Protein AF-A0A924UJX3-F1 (afdb_monomer)

Sequence (97 aa):
MSNRFKWAFKTFITGSPFANIKQDDMAYACKISQANFSAIEKNRREVGPRIALKLAAFMGLSPDVVLYPNGYEAEPEYKEVRERFASLVPVAAKGRS

pLDDT: mean 79.08, std 17.42, range [37.31, 95.81]

Nearest PDB structures (foldseek):
  3f52-assembly1_A  TM=7.936E-01  e=1.751E-02  Corynebacterium glutamicum
  1adr-assembly1_A  TM=7.575E-01  e=2.306E-02  Lederbergvirus P22
  3trb-assembly1_A  TM=6.832E-01  e=2.575E-02  Coxiella burnetii
  7csy-assembly1_A  TM=6.480E-01  e=7.340E-02  Pseudomonas aeruginosa PAO1
  6f8s-assembly1_C  TM=6.055E-01  e=7.340E-02  Pseudomonas putida

Structure (mmCIF, N/CA/C/O backbone):
data_AF-A0A924UJX3-F1
#
_entry.id   AF-A0A924UJX3-F1
#
loop_
_atom_site.group_PDB
_atom_site.id
_atom_site.type_symbol
_atom_site.label_atom_id
_atom_site.label_alt_id
_atom_site.label_comp_id
_atom_site.label_asym_id
_atom_site.label_entity_id
_atom_site.label_seq_id
_atom_site.pdbx_PDB_ins_code
_atom_site.Cartn_x
_atom_site.Cartn_y
_atom_site.Cartn_z
_atom_site.occupancy
_atom_site.B_iso_or_equiv
_atom_site.auth_seq_id
_atom_site.auth_comp_id
_atom_site.auth_asym_id
_atom_site.auth_atom_id
_atom_site.pdbx_PDB_model_num
ATOM 1 N N . MET A 1 1 ? 4.420 8.399 9.591 1.00 37.31 1 MET A N 1
ATOM 2 C CA . MET A 1 1 ? 3.893 7.230 8.854 1.00 37.31 1 MET A CA 1
ATOM 3 C C . MET A 1 1 ? 5.039 6.262 8.583 1.00 37.31 1 MET A C 1
ATOM 5 O O . MET A 1 1 ? 6.148 6.702 8.317 1.00 37.31 1 MET A O 1
ATOM 9 N N . SER A 1 2 ? 4.802 4.980 8.862 1.00 39.19 2 SER A N 1
ATOM 10 C CA . SER A 1 2 ? 5.790 3.966 9.274 1.00 39.19 2 SER A CA 1
ATOM 11 C C . SER A 1 2 ? 6.414 3.188 8.099 1.00 39.19 2 SER A C 1
ATOM 13 O O . SER A 1 2 ? 5.820 3.118 7.030 1.00 39.19 2 SER A O 1
ATOM 15 N N . ASN A 1 3 ? 7.581 2.574 8.350 1.00 47.62 3 ASN A N 1
ATOM 16 C CA . ASN A 1 3 ? 8.430 1.648 7.564 1.00 47.62 3 ASN A CA 1
ATOM 17 C C . ASN A 1 3 ? 7.728 0.453 6.843 1.00 47.62 3 ASN A C 1
ATOM 19 O O . ASN A 1 3 ? 8.364 -0.566 6.568 1.00 47.62 3 ASN A O 1
ATOM 23 N N . ARG A 1 4 ? 6.426 0.529 6.550 1.00 49.66 4 ARG A N 1
ATOM 24 C CA . ARG A 1 4 ? 5.534 -0.597 6.226 1.00 49.66 4 ARG A CA 1
ATOM 25 C C . ARG A 1 4 ? 5.693 -1.159 4.807 1.00 49.66 4 ARG A C 1
ATOM 27 O O . ARG A 1 4 ? 5.527 -2.361 4.631 1.00 49.66 4 ARG A O 1
ATOM 34 N N . PHE A 1 5 ? 6.082 -0.353 3.813 1.00 47.75 5 PHE A N 1
ATOM 35 C CA . PHE A 1 5 ? 6.200 -0.825 2.420 1.00 47.75 5 PHE A CA 1
ATOM 36 C C . PHE A 1 5 ? 7.505 -1.596 2.158 1.00 47.75 5 PHE A C 1
ATOM 38 O O . PHE A 1 5 ? 7.528 -2.574 1.409 1.00 47.75 5 PHE A O 1
ATOM 45 N N . LYS A 1 6 ? 8.596 -1.208 2.837 1.00 49.16 6 LYS A N 1
ATOM 46 C CA . LYS A 1 6 ? 9.920 -1.839 2.688 1.00 49.16 6 LYS A CA 1
ATOM 47 C C . LYS A 1 6 ? 9.916 -3.330 3.035 1.00 49.16 6 LYS A C 1
ATOM 49 O O . LYS A 1 6 ? 10.649 -4.089 2.410 1.00 49.16 6 LYS A O 1
ATOM 54 N N . TRP A 1 7 ? 9.135 -3.733 4.042 1.00 44.00 7 TRP A N 1
ATOM 55 C CA . TRP A 1 7 ? 9.109 -5.117 4.521 1.00 44.00 7 TRP A CA 1
ATOM 56 C C . TRP A 1 7 ? 8.226 -5.999 3.634 1.00 44.00 7 TRP A C 1
ATOM 58 O O . TRP A 1 7 ? 8.689 -7.040 3.191 1.00 44.00 7 TRP A O 1
ATOM 68 N N . ALA A 1 8 ? 7.021 -5.548 3.264 1.00 51.50 8 ALA A N 1
ATOM 69 C CA . ALA A 1 8 ? 6.131 -6.317 2.390 1.00 51.50 8 ALA A CA 1
ATOM 70 C C . ALA A 1 8 ? 6.742 -6.560 0.998 1.00 51.50 8 ALA A C 1
ATOM 72 O O . ALA A 1 8 ? 6.767 -7.693 0.527 1.00 51.50 8 ALA A O 1
ATOM 73 N N . PHE A 1 9 ? 7.322 -5.528 0.376 1.00 57.28 9 PHE A N 1
ATOM 74 C CA . PHE A 1 9 ? 7.917 -5.647 -0.958 1.00 57.28 9 PHE A CA 1
ATOM 75 C C . PHE A 1 9 ? 9.190 -6.510 -0.957 1.00 57.28 9 PHE A C 1
ATOM 77 O O . PHE A 1 9 ? 9.348 -7.389 -1.801 1.00 57.28 9 PHE A O 1
ATOM 84 N N . LYS A 1 10 ? 10.090 -6.310 0.019 1.00 54.59 10 LYS A N 1
ATOM 85 C CA . LYS A 1 10 ? 11.356 -7.053 0.087 1.00 54.59 10 LYS A CA 1
ATOM 86 C C . LYS A 1 10 ? 11.145 -8.509 0.500 1.00 54.59 10 LYS A C 1
ATOM 88 O O . LYS A 1 10 ? 11.698 -9.380 -0.157 1.00 54.59 10 LYS A O 1
ATOM 93 N N . THR A 1 11 ? 10.326 -8.776 1.519 1.00 53.66 11 THR A N 1
ATOM 94 C CA . THR A 1 11 ? 10.019 -10.141 1.978 1.00 53.66 11 THR A CA 1
ATOM 95 C C . THR A 1 11 ? 9.296 -10.942 0.897 1.00 53.66 11 THR A C 1
ATOM 97 O O . THR A 1 11 ? 9.635 -12.104 0.680 1.00 53.66 11 THR A O 1
ATOM 100 N N . PHE A 1 12 ? 8.359 -10.321 0.169 1.00 58.38 12 PHE A N 1
ATOM 101 C CA . PHE A 1 12 ? 7.666 -10.987 -0.931 1.00 58.38 12 PHE A CA 1
ATOM 102 C C . PHE A 1 12 ? 8.624 -11.297 -2.083 1.00 58.38 12 PHE A C 1
ATOM 104 O O . PHE A 1 12 ? 8.654 -12.426 -2.552 1.00 58.38 12 PHE A O 1
ATOM 111 N N . ILE A 1 13 ? 9.480 -10.359 -2.501 1.00 57.06 13 ILE A N 1
ATOM 112 C CA . ILE A 1 13 ? 10.414 -10.592 -3.614 1.00 57.06 13 ILE A CA 1
ATOM 113 C C . ILE A 1 13 ? 11.499 -11.614 -3.263 1.00 57.06 13 ILE A C 1
ATOM 115 O O . ILE A 1 13 ? 11.776 -12.483 -4.078 1.00 57.06 13 ILE A O 1
ATOM 119 N N . THR A 1 14 ? 12.085 -11.584 -2.064 1.00 54.09 14 THR A N 1
ATOM 120 C CA . THR A 1 14 ? 13.216 -12.472 -1.727 1.00 54.09 14 THR A CA 1
ATOM 121 C C . THR A 1 14 ? 12.847 -13.951 -1.571 1.00 54.09 14 THR A C 1
ATOM 123 O O . THR A 1 14 ? 13.744 -14.787 -1.581 1.00 54.09 14 THR A O 1
ATOM 126 N N . GLY A 1 15 ? 11.559 -14.281 -1.422 1.00 52.41 15 GLY A N 1
ATOM 127 C CA . GLY A 1 15 ? 11.063 -15.659 -1.284 1.00 52.41 15 GLY A CA 1
ATOM 128 C C . GLY A 1 15 ? 10.127 -16.127 -2.405 1.00 52.41 15 GLY A C 1
ATOM 129 O O . GLY A 1 15 ? 9.542 -17.199 -2.289 1.00 52.41 15 GLY A O 1
ATOM 130 N N . SER A 1 16 ? 9.946 -15.333 -3.464 1.00 56.81 16 SER A N 1
ATOM 131 C CA . SER A 1 16 ? 9.000 -15.596 -4.561 1.00 56.81 16 SER A CA 1
ATOM 132 C C . SER A 1 16 ? 9.727 -15.814 -5.894 1.00 56.81 16 SER A C 1
ATOM 134 O O . SER A 1 16 ? 10.915 -15.496 -6.009 1.00 56.81 16 SER A O 1
ATOM 136 N N . PRO A 1 17 ? 9.033 -16.284 -6.951 1.00 57.06 17 PRO A N 1
ATOM 137 C CA . PRO A 1 17 ? 9.568 -16.288 -8.320 1.00 57.06 17 PRO A CA 1
ATOM 138 C C . PRO A 1 17 ? 10.100 -14.924 -8.803 1.00 57.06 17 PRO A C 1
ATOM 140 O O . PRO A 1 17 ? 10.812 -14.866 -9.803 1.00 57.06 17 PRO A O 1
ATOM 143 N N . PHE A 1 18 ? 9.792 -13.828 -8.102 1.00 60.28 18 PHE A N 1
ATOM 144 C CA . PHE A 1 18 ? 10.218 -12.477 -8.451 1.00 60.28 18 PHE A CA 1
ATOM 145 C C . PHE A 1 18 ? 11.637 -12.119 -7.955 1.00 60.28 18 PHE A C 1
ATOM 147 O O . PHE A 1 18 ? 12.153 -11.075 -8.345 1.00 60.28 18 PHE A O 1
ATOM 154 N N . ALA A 1 19 ? 12.302 -12.976 -7.161 1.00 61.22 19 ALA A N 1
ATOM 155 C CA . ALA A 1 19 ? 13.630 -12.724 -6.571 1.00 61.22 19 ALA A CA 1
ATOM 156 C C . ALA A 1 19 ? 14.738 -12.394 -7.590 1.00 61.22 19 ALA A C 1
ATOM 158 O O . ALA A 1 19 ? 15.698 -11.699 -7.259 1.00 61.22 19 ALA A O 1
ATOM 159 N N . ASN A 1 20 ? 14.600 -12.879 -8.828 1.00 71.69 20 ASN A N 1
ATOM 160 C CA . ASN A 1 20 ? 15.587 -12.710 -9.897 1.00 71.69 20 ASN A CA 1
ATOM 161 C C . ASN A 1 20 ? 15.234 -11.599 -10.902 1.00 71.69 20 ASN A C 1
ATOM 163 O O . ASN A 1 20 ? 15.945 -11.424 -11.891 1.00 71.69 20 ASN A O 1
ATOM 167 N N . ILE A 1 21 ? 14.145 -10.855 -10.685 1.00 78.44 21 ILE A N 1
ATOM 168 C CA . ILE A 1 21 ? 13.717 -9.786 -11.595 1.00 78.44 21 ILE A CA 1
ATOM 169 C C . ILE A 1 21 ? 14.403 -8.477 -11.201 1.00 78.44 21 ILE A C 1
ATOM 171 O O . ILE A 1 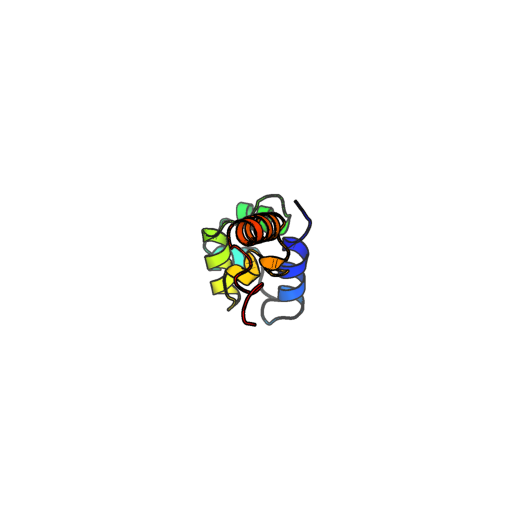21 ? 14.353 -8.052 -10.045 1.00 78.44 21 ILE A O 1
ATOM 175 N N . LYS A 1 22 ? 15.044 -7.806 -12.167 1.00 83.94 22 LYS A N 1
ATOM 176 C CA . LYS A 1 22 ? 15.689 -6.511 -11.915 1.00 83.94 22 LYS A CA 1
ATOM 177 C C . LYS A 1 22 ? 14.634 -5.443 -11.631 1.00 83.94 22 LYS A C 1
ATOM 179 O O . LYS A 1 22 ? 13.550 -5.452 -12.210 1.00 83.94 22 LYS A O 1
ATOM 184 N N . GLN A 1 23 ? 14.977 -4.465 -10.792 1.00 82.94 23 GLN A N 1
ATOM 185 C CA . GLN A 1 23 ? 14.091 -3.333 -10.478 1.00 82.94 23 GLN A CA 1
ATOM 186 C C . GLN A 1 23 ? 13.586 -2.615 -11.738 1.00 82.94 23 GLN A C 1
ATOM 188 O O . GLN A 1 23 ? 12.420 -2.232 -11.800 1.00 82.94 23 GLN A O 1
ATOM 193 N N . ASP A 1 24 ? 14.439 -2.485 -12.752 1.00 86.50 24 ASP A N 1
ATOM 194 C CA . ASP A 1 24 ? 14.099 -1.832 -14.017 1.00 86.50 24 ASP A CA 1
ATOM 195 C C . ASP A 1 24 ? 13.053 -2.625 -14.813 1.00 86.50 24 ASP A C 1
ATOM 197 O O . ASP A 1 24 ? 12.126 -2.030 -15.364 1.00 86.50 24 ASP A O 1
ATOM 201 N N . ASP A 1 25 ? 13.133 -3.958 -14.797 1.00 89.31 25 ASP A N 1
ATOM 202 C CA . ASP A 1 25 ? 12.157 -4.839 -15.449 1.00 89.31 25 ASP A CA 1
ATOM 203 C C . ASP A 1 25 ? 10.799 -4.773 -14.731 1.00 89.31 25 ASP A C 1
ATOM 205 O O . ASP A 1 25 ? 9.747 -4.711 -15.371 1.00 89.31 25 ASP A O 1
ATOM 209 N N . MET A 1 26 ? 10.805 -4.695 -13.394 1.00 87.44 26 MET A N 1
ATOM 210 C CA . MET A 1 26 ? 9.583 -4.487 -12.603 1.00 87.44 26 MET A CA 1
ATOM 211 C C . MET A 1 26 ? 8.950 -3.121 -12.886 1.00 87.44 26 MET A C 1
ATOM 213 O O . MET A 1 26 ? 7.735 -3.016 -13.074 1.00 87.44 26 MET A O 1
ATOM 217 N N . ALA A 1 27 ? 9.769 -2.068 -12.941 1.00 90.50 27 ALA A N 1
ATOM 218 C CA . ALA A 1 27 ? 9.335 -0.714 -13.265 1.00 90.50 27 ALA A CA 1
ATOM 219 C C . ALA A 1 27 ? 8.705 -0.656 -14.665 1.00 90.50 27 ALA A C 1
ATOM 221 O O . ALA A 1 27 ? 7.610 -0.103 -14.833 1.00 90.50 27 ALA A O 1
ATOM 222 N N . TYR A 1 28 ? 9.352 -1.299 -15.640 1.00 93.31 28 TYR A N 1
ATOM 223 C CA . TYR A 1 28 ? 8.847 -1.455 -16.998 1.00 93.31 28 TYR A CA 1
ATOM 224 C C . TYR A 1 28 ? 7.490 -2.173 -17.022 1.00 93.31 28 TYR A C 1
ATOM 226 O O . TYR A 1 28 ? 6.512 -1.604 -17.517 1.00 93.31 28 TYR A O 1
ATOM 234 N N . ALA A 1 29 ? 7.390 -3.360 -16.413 1.00 93.00 29 ALA A N 1
ATOM 235 C CA . ALA A 1 29 ? 6.157 -4.148 -16.369 1.00 93.00 29 ALA A CA 1
ATOM 236 C C . ALA A 1 29 ? 4.995 -3.382 -15.709 1.00 93.00 29 ALA A C 1
ATOM 238 O O . ALA A 1 29 ? 3.869 -3.377 -16.208 1.00 93.00 29 ALA A O 1
ATOM 239 N N . CYS A 1 30 ? 5.275 -2.650 -14.628 1.00 91.56 30 CYS A N 1
ATOM 240 C CA . CYS A 1 30 ? 4.276 -1.856 -13.911 1.00 91.56 30 CYS A CA 1
ATOM 241 C C . CYS A 1 30 ? 3.932 -0.524 -14.604 1.00 91.56 30 CYS A C 1
ATOM 243 O O . CYS A 1 30 ? 3.049 0.207 -14.138 1.00 91.56 30 CYS A O 1
ATOM 245 N N . LYS A 1 31 ? 4.620 -0.157 -15.695 1.00 95.81 31 LYS A N 1
ATOM 246 C CA . LYS A 1 31 ? 4.528 1.169 -16.331 1.00 95.81 31 LYS A CA 1
ATOM 247 C C . LYS A 1 31 ? 4.726 2.294 -15.307 1.00 95.81 31 LYS A C 1
ATOM 249 O O . LYS A 1 31 ? 3.879 3.189 -15.165 1.00 95.81 31 LYS A O 1
ATOM 254 N N . ILE A 1 32 ? 5.803 2.2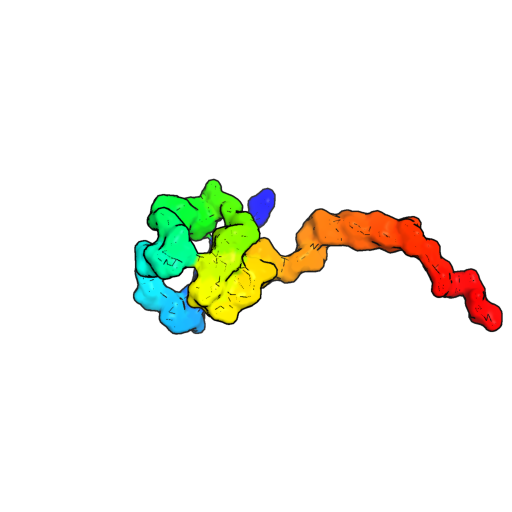04 -14.534 1.00 93.31 32 ILE A N 1
ATOM 255 C CA . ILE A 1 32 ? 6.256 3.202 -13.558 1.00 93.31 32 ILE A CA 1
ATOM 256 C C . ILE A 1 32 ? 7.681 3.585 -13.961 1.00 93.31 32 ILE A C 1
ATOM 258 O O . ILE A 1 32 ? 8.473 2.717 -14.301 1.00 93.31 32 ILE A O 1
ATOM 262 N N . SER A 1 33 ? 8.031 4.874 -13.949 1.00 94.62 33 SER A N 1
ATOM 263 C CA . SER A 1 33 ? 9.418 5.254 -14.242 1.00 94.62 33 SER A CA 1
ATOM 264 C C . SER A 1 33 ? 10.369 4.658 -13.203 1.00 94.62 33 SER A C 1
ATOM 266 O O . SER A 1 33 ? 10.036 4.611 -12.017 1.00 94.62 33 SER A O 1
ATOM 268 N N . GLN A 1 34 ? 11.569 4.265 -13.630 1.00 90.50 34 GLN A N 1
ATOM 269 C CA . GLN A 1 34 ? 12.593 3.701 -12.747 1.00 90.50 34 GLN A CA 1
ATOM 270 C C . GLN A 1 34 ? 12.841 4.599 -11.522 1.00 90.50 34 GLN A C 1
ATOM 272 O O . GLN A 1 34 ? 12.818 4.127 -10.388 1.00 90.50 34 GLN A O 1
ATOM 277 N N . ALA A 1 35 ? 12.945 5.916 -11.727 1.00 92.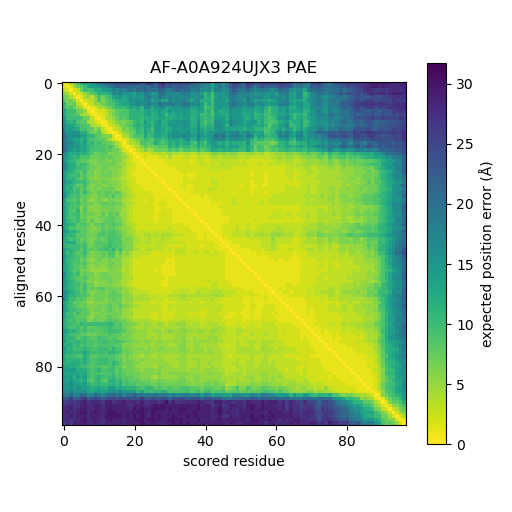00 35 ALA A N 1
ATOM 278 C CA . ALA A 1 35 ? 13.129 6.880 -10.644 1.00 92.00 35 ALA A CA 1
ATOM 279 C C . ALA A 1 35 ? 11.976 6.866 -9.620 1.00 92.00 35 ALA A C 1
ATOM 281 O O . ALA A 1 35 ? 12.219 6.894 -8.411 1.00 92.00 35 ALA A O 1
ATOM 282 N N . ASN A 1 36 ? 10.721 6.786 -10.083 1.00 89.94 36 ASN A N 1
ATOM 283 C CA . ASN A 1 36 ? 9.558 6.694 -9.197 1.00 89.94 36 ASN A CA 1
ATOM 284 C C . ASN A 1 36 ? 9.513 5.354 -8.466 1.00 89.94 36 ASN A C 1
ATOM 286 O O . ASN A 1 36 ? 9.225 5.330 -7.273 1.00 89.94 36 ASN A O 1
ATOM 290 N N . PHE A 1 37 ? 9.825 4.260 -9.160 1.00 89.88 37 PHE A N 1
ATOM 291 C CA . PHE A 1 37 ? 9.885 2.928 -8.570 1.00 89.88 37 PHE A CA 1
ATOM 292 C C . PHE A 1 37 ? 10.953 2.865 -7.471 1.00 89.88 37 PHE A C 1
ATOM 294 O O . PHE A 1 37 ? 10.671 2.460 -6.347 1.00 89.88 37 PHE A O 1
ATOM 301 N N . SER A 1 38 ? 12.149 3.394 -7.745 1.00 87.06 38 SER A N 1
ATOM 302 C CA . SER A 1 38 ? 13.235 3.504 -6.768 1.00 87.06 38 SER A CA 1
ATOM 303 C C . SER A 1 38 ? 12.846 4.371 -5.565 1.00 87.06 38 SER A C 1
ATOM 305 O O . SER A 1 38 ? 13.214 4.068 -4.430 1.00 87.06 38 SER A O 1
ATOM 307 N N . ALA A 1 39 ? 12.094 5.458 -5.780 1.00 89.31 39 ALA A N 1
ATOM 308 C CA . ALA A 1 39 ? 11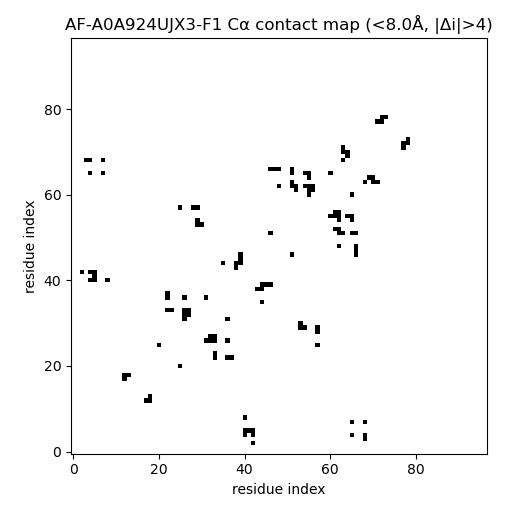.584 6.292 -4.694 1.00 89.31 39 ALA A CA 1
ATOM 309 C C . ALA A 1 39 ? 10.556 5.554 -3.820 1.00 89.31 39 ALA A C 1
ATOM 311 O O . ALA A 1 39 ? 10.618 5.688 -2.599 1.00 89.31 39 ALA A O 1
ATOM 312 N N . ILE A 1 40 ? 9.667 4.759 -4.423 1.00 87.94 40 ILE A N 1
ATOM 313 C CA . ILE A 1 40 ? 8.702 3.904 -3.714 1.00 87.94 40 ILE A CA 1
ATOM 314 C C . ILE A 1 40 ? 9.436 2.849 -2.881 1.00 87.94 40 ILE A C 1
ATOM 316 O O . ILE A 1 40 ? 9.220 2.759 -1.676 1.00 87.94 40 ILE A O 1
ATOM 320 N N . GLU 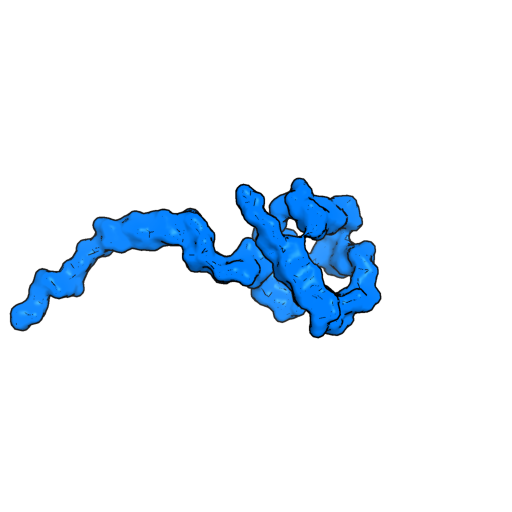A 1 41 ? 10.374 2.112 -3.481 1.00 82.88 41 GLU A N 1
ATOM 321 C CA . GLU A 1 41 ? 11.132 1.063 -2.785 1.00 82.88 41 GLU A CA 1
ATOM 322 C C . GLU A 1 41 ? 11.941 1.620 -1.600 1.00 82.88 41 GLU A C 1
ATOM 324 O O . GLU A 1 41 ? 12.069 0.996 -0.542 1.00 82.88 41 GLU A O 1
ATOM 329 N N . LYS A 1 42 ? 12.451 2.849 -1.742 1.00 83.38 42 LYS A N 1
ATOM 330 C CA . LYS A 1 42 ? 13.181 3.561 -0.686 1.00 83.38 42 LYS A CA 1
ATOM 331 C C . LYS A 1 42 ? 12.266 4.288 0.307 1.00 83.38 42 LYS A C 1
ATOM 333 O O . LYS A 1 42 ? 12.789 4.971 1.180 1.00 83.38 42 LYS A O 1
ATOM 338 N N . ASN A 1 43 ? 10.944 4.120 0.222 1.00 82.06 43 ASN A N 1
ATOM 339 C CA . ASN A 1 43 ? 9.933 4.784 1.063 1.00 82.06 43 ASN A CA 1
ATOM 340 C C . ASN A 1 43 ? 10.030 6.319 1.044 1.00 82.06 43 ASN A C 1
ATOM 342 O O . ASN A 1 43 ? 9.696 6.987 2.015 1.00 82.06 43 ASN A O 1
ATOM 346 N N . ARG A 1 44 ? 10.506 6.893 -0.063 1.00 86.44 44 ARG A N 1
ATOM 347 C CA . ARG A 1 44 ? 10.528 8.348 -0.289 1.00 86.44 44 ARG A CA 1
ATOM 348 C C . ARG A 1 44 ? 9.271 8.851 -0.988 1.00 86.44 44 ARG A C 1
ATOM 350 O O . ARG A 1 44 ? 9.118 10.051 -1.182 1.00 86.44 44 ARG A O 1
ATOM 357 N N . ARG A 1 45 ? 8.409 7.933 -1.423 1.00 86.50 45 ARG A N 1
ATOM 358 C CA . ARG A 1 45 ? 7.144 8.219 -2.088 1.00 86.50 45 ARG A CA 1
ATOM 359 C C . ARG A 1 45 ? 6.095 7.226 -1.615 1.00 86.50 45 ARG A C 1
ATOM 361 O O . ARG A 1 45 ? 6.349 6.024 -1.617 1.00 86.50 45 ARG A O 1
ATOM 368 N N . GLU A 1 46 ? 4.927 7.740 -1.258 1.00 84.62 46 GLU A N 1
ATOM 369 C CA . GLU A 1 46 ? 3.779 6.916 -0.894 1.00 84.62 46 GLU A CA 1
ATOM 370 C C . GLU A 1 46 ? 3.145 6.245 -2.115 1.00 84.62 46 GLU A C 1
ATOM 372 O O . GLU A 1 46 ? 3.172 6.757 -3.243 1.00 84.62 46 GLU A O 1
ATOM 377 N N . VAL A 1 47 ? 2.552 5.080 -1.870 1.00 88.81 47 VAL A N 1
ATOM 378 C CA . VAL A 1 47 ? 1.843 4.294 -2.874 1.00 88.81 47 VAL A CA 1
ATOM 379 C C . VAL A 1 47 ? 0.356 4.584 -2.753 1.00 88.81 47 VAL A C 1
ATOM 381 O O . VAL A 1 47 ? -0.299 4.148 -1.818 1.00 88.81 47 VAL A O 1
ATOM 384 N N . GLY A 1 48 ? -0.178 5.322 -3.723 1.00 90.31 48 GLY A N 1
ATOM 385 C CA . GLY A 1 48 ? -1.620 5.531 -3.846 1.00 90.31 48 GLY A CA 1
ATOM 386 C C . GLY A 1 48 ? -2.327 4.392 -4.598 1.00 90.31 48 GLY A C 1
ATOM 387 O O . GLY A 1 48 ? -1.662 3.556 -5.224 1.00 90.31 48 GLY A O 1
ATOM 388 N N . PRO A 1 49 ? -3.673 4.409 -4.658 1.00 91.62 49 PRO A N 1
ATOM 389 C CA . PRO A 1 49 ? -4.483 3.326 -5.230 1.00 91.62 49 PRO A CA 1
ATOM 390 C C . PRO A 1 49 ? -4.098 2.927 -6.661 1.00 91.62 49 PRO A C 1
ATOM 392 O O . PRO A 1 49 ? -4.028 1.747 -6.998 1.00 91.62 49 PRO A O 1
ATOM 395 N N . ARG A 1 50 ? -3.766 3.907 -7.512 1.00 93.75 50 ARG A N 1
ATOM 396 C CA . ARG A 1 50 ? -3.371 3.651 -8.907 1.00 93.75 50 ARG A CA 1
ATOM 397 C C . ARG A 1 50 ? -2.040 2.907 -9.025 1.00 93.75 50 ARG A C 1
ATOM 399 O O . ARG A 1 50 ? -1.862 2.120 -9.951 1.00 93.75 50 ARG A O 1
ATOM 406 N N . ILE A 1 51 ? -1.089 3.194 -8.138 1.00 92.50 51 ILE A N 1
ATOM 407 C CA . ILE A 1 51 ? 0.209 2.510 -8.119 1.00 92.50 51 ILE A CA 1
ATOM 408 C C . ILE A 1 51 ? 0.045 1.132 -7.480 1.00 92.50 51 ILE A C 1
ATOM 410 O O . ILE A 1 51 ? 0.562 0.161 -8.025 1.00 92.50 51 ILE A O 1
ATOM 414 N N . ALA A 1 52 ? -0.739 1.035 -6.404 1.00 92.50 52 ALA A N 1
ATOM 415 C CA . ALA A 1 52 ? -1.068 -0.233 -5.768 1.00 92.50 52 ALA A CA 1
ATOM 416 C C . ALA A 1 52 ? -1.687 -1.230 -6.752 1.00 92.50 52 ALA A C 1
ATOM 418 O O . ALA A 1 52 ? -1.226 -2.360 -6.816 1.00 92.50 52 ALA A O 1
ATOM 419 N N . LEU A 1 53 ? -2.637 -0.799 -7.591 1.00 94.69 53 LEU A N 1
ATOM 420 C CA . LEU A 1 53 ? -3.246 -1.653 -8.616 1.00 94.69 53 LEU A CA 1
ATOM 421 C C . LEU A 1 53 ? -2.218 -2.239 -9.598 1.00 94.69 53 LEU A C 1
ATOM 423 O O . LEU A 1 53 ? -2.283 -3.416 -9.937 1.00 94.69 53 LEU A O 1
ATOM 427 N N . LYS A 1 54 ? -1.257 -1.427 -10.052 1.00 94.56 54 LYS A N 1
ATOM 428 C CA . LYS A 1 54 ? -0.205 -1.866 -10.986 1.00 94.56 54 LYS A CA 1
ATOM 429 C C . LYS A 1 54 ? 0.730 -2.888 -10.345 1.00 94.56 54 LYS A C 1
ATOM 431 O O . LYS A 1 54 ? 1.039 -3.907 -10.950 1.00 94.56 54 LYS A O 1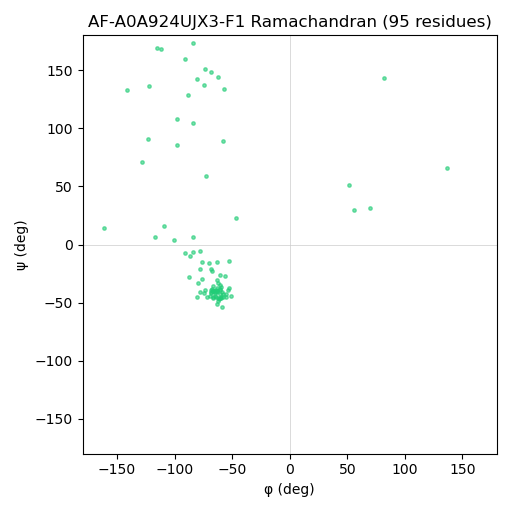
ATOM 436 N N . LEU A 1 55 ? 1.161 -2.598 -9.120 1.00 90.38 55 LEU A N 1
ATOM 437 C CA . LEU A 1 55 ? 2.034 -3.468 -8.340 1.00 90.38 55 LEU A CA 1
ATOM 438 C C . LEU A 1 55 ? 1.331 -4.787 -7.986 1.00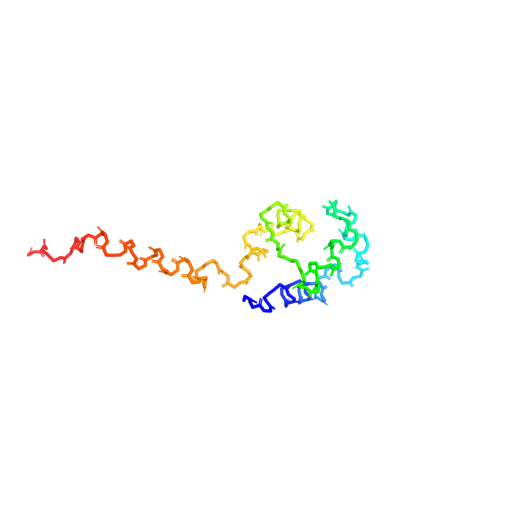 90.38 55 LEU A C 1
ATOM 440 O O . LEU A 1 55 ? 1.921 -5.852 -8.126 1.00 90.38 55 LEU A O 1
ATOM 444 N N . ALA A 1 56 ? 0.057 -4.723 -7.603 1.00 91.06 56 ALA A N 1
ATOM 445 C CA . ALA A 1 56 ? -0.793 -5.876 -7.337 1.00 91.06 56 ALA A CA 1
ATOM 446 C C . ALA A 1 56 ? -0.959 -6.769 -8.573 1.00 91.06 56 ALA A C 1
ATOM 448 O O . ALA A 1 56 ? -0.757 -7.975 -8.476 1.00 91.06 56 ALA A O 1
ATOM 449 N N . ALA A 1 57 ? -1.226 -6.180 -9.743 1.00 92.88 57 ALA A N 1
ATOM 450 C CA . ALA A 1 57 ? -1.313 -6.920 -11.002 1.00 92.88 57 ALA A CA 1
ATOM 451 C C . ALA A 1 57 ? 0.005 -7.628 -11.357 1.00 92.88 57 ALA A C 1
ATOM 453 O O . ALA A 1 57 ? -0.019 -8.762 -11.823 1.00 92.88 57 ALA A O 1
ATOM 454 N N . PHE A 1 58 ? 1.149 -6.984 -11.107 1.00 89.62 58 PHE A N 1
ATOM 455 C CA . PHE A 1 58 ? 2.461 -7.600 -11.312 1.00 89.62 58 PHE A CA 1
ATOM 456 C C . PHE A 1 58 ? 2.727 -8.761 -10.339 1.00 89.62 58 PHE A C 1
ATOM 458 O O . PHE A 1 58 ? 3.279 -9.781 -10.736 1.00 89.62 58 PHE A O 1
ATOM 465 N N . MET A 1 59 ? 2.319 -8.618 -9.075 1.00 84.88 59 MET A N 1
ATOM 466 C CA . MET A 1 59 ? 2.565 -9.606 -8.018 1.00 84.88 59 MET A CA 1
ATOM 467 C C . MET A 1 59 ? 1.502 -10.712 -7.927 1.00 84.88 59 MET A C 1
ATOM 469 O O . MET A 1 59 ? 1.703 -11.674 -7.190 1.00 84.88 59 MET A O 1
ATOM 473 N N . GLY A 1 60 ? 0.377 -10.588 -8.639 1.00 86.81 60 GLY A N 1
ATOM 474 C CA . GLY A 1 60 ? -0.761 -11.504 -8.509 1.00 86.81 60 GLY A CA 1
ATOM 475 C C . GLY A 1 60 ? -1.493 -11.371 -7.168 1.00 86.81 60 GLY A C 1
ATOM 476 O O . GLY A 1 60 ? -1.998 -12.357 -6.639 1.00 86.81 60 GLY A O 1
ATOM 477 N N . LEU A 1 61 ? -1.517 -10.164 -6.597 1.00 87.75 61 LEU A N 1
ATOM 478 C CA . LEU A 1 61 ? -2.144 -9.859 -5.309 1.00 87.75 61 LEU A CA 1
ATOM 479 C C . LEU A 1 61 ? -3.375 -8.970 -5.491 1.00 87.75 61 LEU A C 1
ATOM 481 O O . LEU A 1 61 ? -3.591 -8.383 -6.552 1.00 87.75 61 LEU A O 1
ATOM 485 N N . SER A 1 62 ? -4.159 -8.826 -4.426 1.00 90.75 62 SER A N 1
ATOM 486 C CA . SER A 1 62 ? -5.185 -7.791 -4.361 1.00 90.75 62 SER A CA 1
ATOM 487 C C . SER A 1 62 ? -4.557 -6.431 -3.977 1.00 90.75 62 SER A C 1
ATOM 489 O O . SER A 1 62 ? -3.608 -6.395 -3.186 1.00 90.75 62 SER A O 1
ATOM 491 N N . PRO A 1 63 ? -5.019 -5.293 -4.538 1.00 91.56 63 PRO A N 1
ATOM 492 C CA . PRO A 1 63 ? -4.435 -3.972 -4.269 1.00 91.56 63 PRO A CA 1
ATOM 493 C C . PRO A 1 63 ? -4.490 -3.519 -2.806 1.00 91.56 63 PRO A C 1
ATOM 495 O O . PRO A 1 63 ? -3.647 -2.729 -2.384 1.00 91.56 63 PRO A O 1
ATOM 498 N N . ASP A 1 64 ? -5.457 -4.008 -2.034 1.00 90.94 64 ASP A N 1
ATOM 499 C CA . ASP A 1 64 ? -5.583 -3.742 -0.598 1.00 90.94 64 ASP A CA 1
ATOM 500 C C . ASP A 1 64 ? -4.388 -4.290 0.189 1.00 90.94 64 ASP A C 1
ATOM 502 O O . ASP A 1 64 ? -3.889 -3.594 1.061 1.00 90.94 64 ASP A O 1
ATOM 506 N N . VAL A 1 65 ? -3.852 -5.458 -0.179 1.00 88.56 65 VAL A N 1
ATOM 507 C CA . VAL A 1 65 ? -2.641 -6.033 0.437 1.00 88.56 65 VAL A CA 1
ATOM 508 C C . VAL A 1 65 ? -1.424 -5.131 0.212 1.00 88.56 65 VAL A C 1
ATOM 510 O O . VAL A 1 65 ? -0.547 -5.025 1.067 1.00 88.56 65 VAL A O 1
ATOM 513 N N . VAL A 1 66 ? -1.370 -4.448 -0.934 1.00 87.69 66 VAL A N 1
ATOM 514 C CA . VAL A 1 66 ? -0.288 -3.506 -1.255 1.00 87.69 66 VAL A CA 1
ATOM 515 C C . VAL A 1 66 ? -0.436 -2.206 -0.459 1.00 87.69 66 VAL A C 1
ATOM 517 O O . VAL A 1 66 ? 0.557 -1.672 0.031 1.00 87.69 66 VAL A O 1
ATOM 520 N N . LEU A 1 67 ? -1.660 -1.687 -0.332 1.00 88.50 67 LEU A N 1
ATOM 521 C CA . LEU A 1 67 ? -1.942 -0.448 0.404 1.00 88.50 67 LEU A CA 1
ATOM 522 C C . LEU A 1 67 ? -1.858 -0.638 1.923 1.00 88.50 67 LEU A C 1
ATOM 524 O O . LEU A 1 67 ? -1.337 0.226 2.625 1.00 88.50 67 LEU A O 1
ATOM 528 N N . TYR A 1 68 ? -2.336 -1.778 2.410 1.00 89.00 68 TYR A N 1
ATOM 529 C CA . TYR A 1 68 ? -2.499 -2.112 3.818 1.00 89.00 68 TYR A CA 1
ATOM 530 C C . TYR A 1 68 ? -1.835 -3.461 4.114 1.00 89.00 68 TYR A C 1
ATOM 532 O O . TYR A 1 68 ? -2.511 -4.453 4.389 1.00 89.00 68 TYR A O 1
ATOM 540 N N . PRO A 1 69 ? -0.492 -3.528 4.104 1.00 81.88 69 PRO A N 1
ATOM 541 C CA . PRO A 1 69 ? 0.235 -4.788 4.272 1.00 81.88 69 PRO A CA 1
ATOM 542 C C . PRO A 1 69 ? 0.017 -5.460 5.636 1.00 81.88 69 PRO A C 1
ATOM 544 O O . PRO A 1 69 ? 0.345 -6.630 5.795 1.00 81.88 69 PRO A O 1
ATOM 547 N N . ASN A 1 70 ? -0.532 -4.734 6.616 1.00 86.19 70 ASN A N 1
ATOM 548 C CA . ASN A 1 70 ? -0.890 -5.257 7.938 1.00 86.19 70 ASN A CA 1
ATOM 549 C C . ASN A 1 70 ? -2.418 -5.360 8.146 1.00 86.19 70 ASN A C 1
ATOM 551 O O . ASN A 1 70 ? -2.859 -5.454 9.290 1.00 86.19 70 ASN A O 1
ATOM 555 N N . GLY A 1 71 ? -3.212 -5.297 7.070 1.00 89.12 71 GLY A N 1
ATOM 556 C CA . GLY A 1 71 ? -4.673 -5.173 7.114 1.00 89.12 71 GLY A CA 1
ATOM 557 C C . GLY A 1 71 ? -5.131 -3.727 7.325 1.00 89.12 71 GLY A C 1
ATOM 558 O O . GLY A 1 71 ? -4.491 -2.957 8.048 1.00 89.12 71 GLY A O 1
ATOM 559 N N . TYR A 1 72 ? -6.237 -3.336 6.686 1.00 90.81 72 TYR A N 1
ATOM 560 C CA . TYR A 1 72 ? -6.777 -1.974 6.808 1.00 90.81 72 TYR A CA 1
ATOM 561 C C . TYR A 1 72 ? -7.331 -1.710 8.217 1.00 90.81 72 TYR A C 1
ATOM 563 O O . TYR A 1 72 ? -7.403 -0.566 8.656 1.00 90.81 72 TYR A O 1
ATOM 571 N N . GLU A 1 73 ? -7.657 -2.763 8.970 1.00 92.44 73 GLU A N 1
ATOM 572 C CA . GLU A 1 73 ? -8.137 -2.693 10.349 1.00 92.44 73 GLU A CA 1
ATOM 573 C C . GLU A 1 73 ? -7.075 -2.192 11.338 1.00 92.4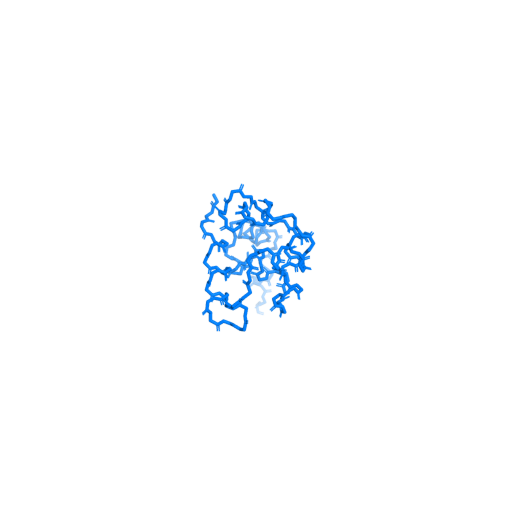4 73 GLU A C 1
ATOM 575 O O . GLU A 1 73 ? -7.397 -1.692 12.421 1.00 92.44 73 GLU A O 1
ATOM 580 N N . ALA A 1 74 ? -5.795 -2.323 10.979 1.00 90.00 74 ALA A N 1
ATOM 581 C CA . ALA A 1 74 ? -4.689 -1.823 11.783 1.00 90.00 74 ALA A CA 1
ATOM 582 C C . ALA A 1 74 ? -4.515 -0.300 11.669 1.00 90.00 74 ALA A C 1
ATOM 584 O O . ALA A 1 74 ? -3.814 0.286 12.505 1.00 90.00 74 ALA A O 1
ATOM 585 N N . GLU A 1 75 ? -5.133 0.336 10.668 1.00 90.00 75 GLU A N 1
ATOM 586 C CA . GLU A 1 75 ? -4.959 1.761 10.403 1.00 90.00 75 GLU A CA 1
ATOM 587 C C . GLU A 1 75 ? -5.706 2.640 11.425 1.00 90.00 75 GLU A C 1
ATOM 589 O O . GLU A 1 75 ? -6.850 2.338 11.786 1.00 90.00 75 GLU A O 1
ATOM 594 N N . PRO A 1 76 ? -5.078 3.725 11.922 1.00 91.75 76 PRO A N 1
ATOM 595 C CA . PRO A 1 76 ? -5.703 4.633 12.884 1.00 91.75 76 PRO A CA 1
ATOM 596 C C . PRO A 1 76 ? -7.040 5.199 12.399 1.00 91.75 76 PRO A C 1
ATOM 598 O O . PRO A 1 76 ? -8.007 5.221 13.156 1.00 91.75 76 PRO A O 1
ATOM 601 N N . GLU A 1 77 ? -7.113 5.586 11.126 1.00 92.38 77 GLU A N 1
ATOM 602 C CA . GLU A 1 77 ? -8.297 6.175 10.504 1.00 92.38 77 GLU A CA 1
ATOM 603 C C . GLU A 1 77 ? -9.463 5.183 10.481 1.00 92.38 77 GLU A C 1
ATOM 605 O O . GLU A 1 77 ? -10.609 5.552 10.743 1.00 92.38 77 GLU A O 1
ATOM 610 N N . TYR A 1 78 ? -9.176 3.903 10.221 1.00 93.75 78 TYR A N 1
ATOM 611 C CA . TYR A 1 78 ? -10.190 2.856 10.292 1.00 93.75 78 TYR A CA 1
ATOM 612 C C . TYR A 1 78 ? -10.743 2.733 11.714 1.00 93.75 78 TYR A C 1
ATOM 614 O O . TYR A 1 78 ? -11.961 2.738 11.905 1.00 93.75 78 TYR A O 1
ATOM 622 N N . LYS A 1 79 ? -9.865 2.668 12.723 1.00 93.69 79 LYS A N 1
ATOM 623 C CA . LYS A 1 79 ? -10.266 2.555 14.136 1.00 93.69 79 LYS A CA 1
ATOM 624 C C . LYS A 1 79 ? -11.117 3.743 14.579 1.00 93.69 79 LYS A C 1
ATOM 626 O O . LYS A 1 79 ? -12.193 3.532 15.131 1.00 93.69 79 LYS A O 1
ATOM 631 N N . GLU A 1 80 ? -10.698 4.961 14.247 1.00 95.12 80 GLU A N 1
ATOM 632 C CA . GLU A 1 80 ? -11.423 6.193 14.573 1.00 95.12 80 GLU A CA 1
ATOM 633 C C . GLU A 1 80 ? -12.845 6.193 13.989 1.00 95.12 80 GLU A C 1
ATOM 635 O O . GLU A 1 80 ? -13.819 6.500 14.681 1.00 95.12 80 GLU A O 1
ATOM 640 N N . VAL A 1 81 ? -12.998 5.798 12.719 1.00 95.44 81 VAL A N 1
ATOM 641 C CA . VAL A 1 81 ? -14.319 5.704 12.080 1.00 95.44 81 VAL A CA 1
ATOM 642 C C . VAL A 1 81 ? -15.175 4.620 12.735 1.00 95.44 81 VAL A C 1
ATOM 644 O O . VAL A 1 81 ? -16.369 4.836 12.948 1.00 95.44 81 VAL A O 1
ATOM 647 N N . ARG A 1 82 ? -14.596 3.466 13.088 1.00 94.31 82 ARG A N 1
ATOM 648 C CA . ARG A 1 82 ? -15.321 2.379 13.766 1.00 94.31 82 ARG A CA 1
ATOM 649 C C . ARG A 1 82 ? -15.802 2.780 15.159 1.00 94.31 82 ARG A C 1
ATOM 651 O O . ARG A 1 82 ? -16.934 2.452 15.508 1.00 94.31 82 ARG A O 1
ATOM 658 N N . GLU A 1 83 ? -14.992 3.508 15.922 1.00 93.19 83 GLU A N 1
ATOM 659 C CA . GLU A 1 83 ? -15.365 4.043 17.238 1.00 93.19 83 GLU A CA 1
ATOM 660 C C . GLU A 1 83 ? -16.508 5.058 17.131 1.00 93.19 83 GLU A C 1
ATOM 662 O O . GLU A 1 83 ? -17.500 4.960 17.856 1.00 93.19 83 GLU A O 1
ATOM 667 N N . ARG A 1 84 ? -16.427 5.985 16.168 1.00 93.94 84 ARG A N 1
ATOM 668 C CA . ARG A 1 84 ? -17.513 6.939 15.886 1.00 93.94 84 ARG A CA 1
ATOM 669 C C . ARG A 1 84 ? -18.786 6.247 15.418 1.00 93.94 84 ARG A C 1
ATOM 671 O O . ARG A 1 84 ? -19.875 6.624 15.821 1.00 93.94 84 ARG A O 1
ATOM 678 N N . PHE A 1 85 ? -18.679 5.222 14.581 1.00 92.81 85 PHE A N 1
ATOM 679 C CA . PHE A 1 85 ? -19.847 4.456 14.159 1.00 92.81 85 PHE A CA 1
ATOM 680 C C . PHE A 1 85 ? -20.514 3.747 15.345 1.00 92.81 85 PHE A C 1
ATOM 682 O O . PHE A 1 85 ? -21.738 3.759 15.458 1.00 92.81 85 PHE A O 1
ATOM 689 N N . ALA A 1 86 ? -19.723 3.182 16.261 1.00 90.94 86 ALA A N 1
ATOM 690 C CA . ALA A 1 86 ? -20.242 2.524 17.457 1.00 90.94 86 ALA A CA 1
ATOM 691 C C . ALA A 1 86 ? -21.005 3.482 18.389 1.00 90.94 86 ALA A C 1
ATOM 693 O O . ALA A 1 86 ? -21.944 3.046 19.047 1.00 90.94 86 ALA A O 1
ATOM 694 N N . SER A 1 87 ? -20.653 4.773 18.429 1.00 88.88 87 SER A N 1
ATOM 695 C CA . SER A 1 87 ? -21.412 5.770 19.198 1.00 88.88 87 SER A CA 1
ATOM 696 C C . SER A 1 87 ? -22.707 6.222 18.512 1.00 88.88 87 SER A C 1
ATOM 698 O O . SER A 1 87 ? -23.611 6.715 19.186 1.00 88.88 87 SER A O 1
ATOM 700 N N . LEU A 1 88 ? -22.817 6.038 17.192 1.00 89.44 88 LEU A N 1
ATOM 701 C CA . LEU A 1 88 ? -24.004 6.380 16.402 1.00 89.44 88 LEU A CA 1
ATOM 702 C C . LEU A 1 88 ? -25.044 5.261 16.357 1.00 89.44 88 LEU A C 1
ATOM 704 O O . LEU A 1 88 ? -26.228 5.546 16.191 1.00 89.44 88 LEU A O 1
ATOM 708 N N . VAL A 1 89 ? -24.625 4.000 16.478 1.00 81.06 89 VAL A N 1
ATOM 709 C CA . VAL A 1 89 ? -25.554 2.871 16.556 1.00 81.06 89 VAL A CA 1
ATOM 710 C C . VAL A 1 89 ? -26.008 2.739 18.012 1.00 81.06 89 VAL A C 1
ATOM 712 O O . VAL A 1 89 ? -25.229 2.261 18.839 1.00 81.06 89 VAL A O 1
ATOM 715 N N . PRO A 1 90 ? -27.243 3.145 18.375 1.00 63.59 90 PRO A N 1
ATOM 716 C CA . PRO A 1 90 ? -27.749 2.887 19.713 1.00 63.59 90 PRO A CA 1
ATOM 717 C C . PRO A 1 90 ? -27.690 1.380 19.950 1.00 63.59 90 PRO A C 1
ATOM 719 O O . PRO A 1 90 ? -28.068 0.599 19.075 1.00 63.59 90 PRO A O 1
ATOM 722 N N . VAL A 1 91 ? -27.191 0.972 21.117 1.00 60.25 91 VAL A N 1
ATOM 723 C CA . VAL A 1 91 ? -27.140 -0.429 21.543 1.00 60.25 91 VAL A CA 1
ATOM 724 C C . VAL A 1 91 ? -28.568 -0.982 21.537 1.00 60.25 91 VAL A C 1
ATOM 726 O O . VAL A 1 91 ? -29.286 -0.912 22.533 1.00 60.25 91 VAL A O 1
ATOM 729 N N . ALA A 1 92 ? -28.998 -1.525 20.400 1.00 52.69 92 ALA A N 1
ATOM 730 C CA . ALA A 1 92 ? -30.255 -2.231 20.215 1.00 52.69 92 ALA A CA 1
ATOM 731 C C . ALA A 1 92 ? -30.161 -3.607 20.893 1.00 52.69 92 ALA A C 1
ATOM 733 O O . ALA A 1 92 ? -30.232 -4.642 20.243 1.00 52.69 92 ALA A O 1
ATOM 734 N N . ALA A 1 93 ? -29.901 -3.618 22.202 1.00 50.66 93 ALA A N 1
ATOM 735 C CA . ALA A 1 93 ? -29.839 -4.826 23.022 1.00 50.66 93 ALA A CA 1
ATOM 736 C C . ALA A 1 93 ? -29.968 -4.566 24.538 1.00 50.66 93 ALA A C 1
ATOM 738 O O . ALA A 1 93 ? -29.702 -5.464 25.330 1.00 50.66 93 ALA A O 1
ATOM 739 N N . LYS A 1 94 ? -30.407 -3.381 24.986 1.00 51.44 94 LYS A N 1
ATOM 740 C CA . LYS A 1 94 ? -31.010 -3.244 26.324 1.00 51.44 94 LYS A CA 1
ATOM 741 C C . LYS A 1 94 ? -32.527 -3.268 26.163 1.00 51.44 94 LYS A C 1
ATOM 743 O O . LYS A 1 94 ? -33.146 -2.223 26.019 1.00 51.44 94 LYS A O 1
ATOM 748 N N . GLY A 1 95 ? -33.112 -4.464 26.137 1.00 47.75 95 GLY A N 1
ATOM 749 C CA . GLY A 1 95 ? -34.569 -4.621 26.170 1.00 47.75 95 GLY A CA 1
ATOM 750 C C . GLY A 1 95 ? -35.124 -5.654 25.197 1.00 47.75 95 GLY A C 1
ATOM 751 O O . GLY A 1 95 ? -35.870 -5.318 24.286 1.00 47.75 95 GLY A O 1
ATOM 752 N N . ARG A 1 96 ? -34.802 -6.928 25.413 1.00 46.03 96 ARG A N 1
ATOM 753 C CA . ARG A 1 96 ? -35.813 -7.984 25.298 1.00 46.03 96 ARG A CA 1
ATOM 754 C C . ARG A 1 96 ? -35.818 -8.698 26.642 1.00 46.03 96 ARG A C 1
ATOM 756 O O . ARG A 1 96 ? -34.944 -9.513 26.919 1.00 46.03 96 ARG A O 1
ATOM 763 N N . SER A 1 97 ? -36.696 -8.173 27.495 1.00 47.78 97 SER A N 1
ATOM 764 C CA . SER A 1 97 ? -37.301 -8.842 28.650 1.00 47.78 97 SER A CA 1
ATOM 765 C C . SER A 1 97 ? -37.736 -10.260 28.316 1.00 47.78 97 SER A C 1
ATOM 767 O O . SER A 1 97 ? -38.223 -10.424 27.171 1.00 47.78 97 SER A O 1
#

Foldseek 3Di:
DDPQQLCLVVVLC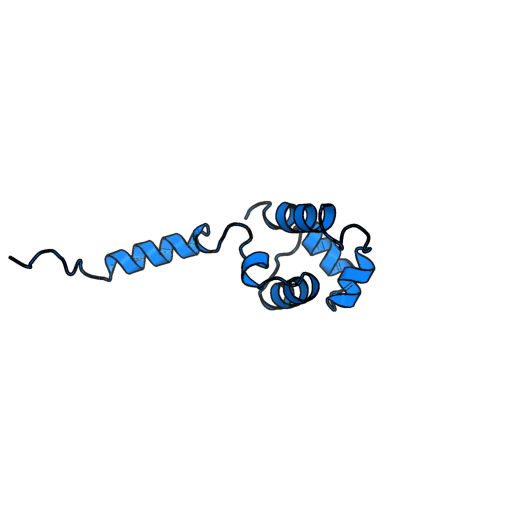CPDPNVPPDLCNLCVQLVHDSVVSVCVNVVVDDQDQSSLVSNCVVSVHDSQCNNCVPHPCPDPVNVVVVVVVVVVDPPPPPDDD

Solvent-accessible surface area (backbone atoms only — not comparable to full-atom values): 5878 Å² total; per-residue (Å²): 138,77,83,59,65,55,52,55,54,50,59,50,28,73,75,40,96,53,54,82,60,51,70,60,58,51,15,56,76,46,73,39,56,54,71,57,44,53,30,39,64,67,69,76,40,86,74,50,74,76,54,20,44,34,52,13,65,74,70,75,50,60,37,61,54,64,66,28,72,77,45,63,78,71,37,68,69,48,47,54,51,52,54,54,48,57,72,70,51,72,78,90,74,84,79,82,128

Radius of gyration: 18.64 Å; Cα contacts (8 Å, |Δi|>4): 69; chains: 1; bounding box: 53×25×46 Å

Secondary structure (DSSP, 8-state):
--SHHHHHHHHHHHTSGGGG--HHHHHHHTT--HHHHHHHHTTSS---HHHHHHHHHHHT--HHHHH-TT-GGGSHHHHHHHHHHHHHS--TTS---

Mean predicted aligned error: 8.87 Å